Protein AF-A0A818DJB9-F1 (afdb_monomer)

pLDDT: mean 88.16, std 6.26, range [61.78, 96.62]

Solvent-accessible surface area (backbone atoms only — not comparable to full-atom values): 5670 Å² total; per-residue (Å²): 107,67,68,35,37,73,70,70,42,86,44,72,64,60,53,52,51,49,52,52,53,50,51,47,68,66,59,73,52,96,78,64,52,72,67,59,46,52,54,44,49,54,54,48,52,54,51,51,51,56,51,50,53,41,45,75,73,65,54,79,85,79,77,59,63,73,60,52,56,48,47,51,37,57,28,48,47,68,77,55,66,57,96,41,72,68,56,38,50,48,34,63,74,70,68,89

Structure (mmCIF, N/CA/C/O backbone):
data_AF-A0A818DJB9-F1
#
_entry.id   AF-A0A818DJB9-F1
#
loop_
_atom_site.group_PDB
_atom_site.id
_atom_site.type_symbol
_atom_site.label_atom_id
_atom_site.label_alt_id
_atom_site.label_comp_id
_atom_site.label_asym_id
_atom_site.label_entity_id
_atom_site.label_seq_id
_atom_site.pdbx_PDB_ins_code
_atom_site.Cartn_x
_atom_site.Cartn_y
_atom_site.Cartn_z
_atom_site.occupancy
_atom_site.B_iso_or_equiv
_atom_site.auth_seq_id
_atom_site.auth_comp_id
_atom_site.auth_asym_id
_atom_site.auth_atom_id
_atom_site.pdbx_PDB_model_num
ATOM 1 N N . MET A 1 1 ? 11.721 -6.469 -5.475 1.00 72.69 1 MET A N 1
ATOM 2 C CA . MET A 1 1 ? 11.501 -5.102 -6.015 1.00 72.69 1 MET A CA 1
ATOM 3 C C . MET A 1 1 ? 11.547 -5.072 -7.541 1.00 72.69 1 MET A C 1
ATOM 5 O O . MET A 1 1 ? 10.573 -4.628 -8.137 1.00 72.69 1 MET A O 1
ATO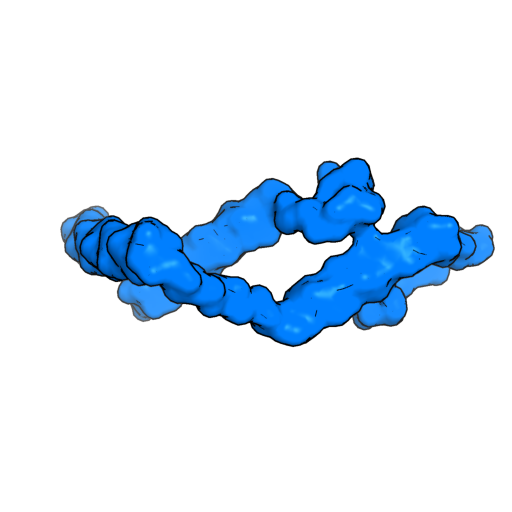M 9 N N . HIS A 1 2 ? 12.627 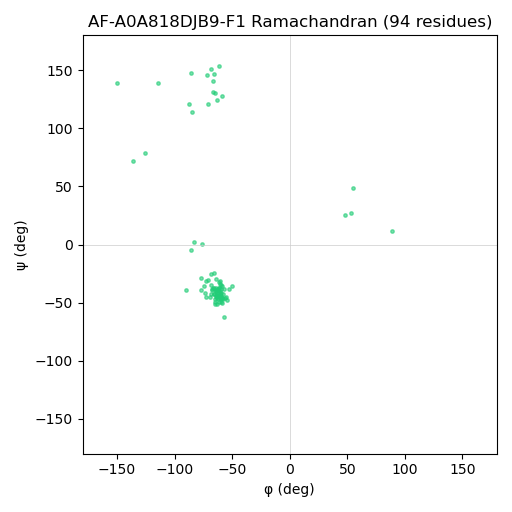-5.571 -8.157 1.00 82.00 2 HIS A N 1
ATOM 10 C CA . HIS A 1 2 ? 12.808 -5.601 -9.615 1.00 82.00 2 HIS A CA 1
ATOM 11 C C . HIS A 1 2 ? 11.683 -6.354 -10.350 1.00 82.00 2 HIS A C 1
ATOM 13 O O . HIS A 1 2 ? 10.904 -5.721 -11.050 1.00 82.00 2 HIS A O 1
ATOM 19 N N . GLN A 1 3 ? 11.510 -7.656 -10.085 1.00 84.81 3 GLN A N 1
ATOM 20 C CA . GLN A 1 3 ? 10.457 -8.486 -10.708 1.00 84.81 3 GLN A CA 1
ATOM 21 C C . GLN A 1 3 ? 9.045 -7.909 -10.517 1.00 84.81 3 GLN A C 1
ATOM 23 O O . GLN A 1 3 ? 8.287 -7.731 -11.457 1.00 84.81 3 GLN A O 1
ATOM 28 N N . ARG A 1 4 ? 8.705 -7.462 -9.303 1.00 84.69 4 ARG A N 1
ATOM 29 C CA . ARG A 1 4 ? 7.395 -6.827 -9.073 1.00 84.69 4 ARG A CA 1
ATOM 30 C C . ARG A 1 4 ? 7.189 -5.564 -9.915 1.00 84.69 4 ARG A C 1
ATOM 32 O O . ARG A 1 4 ? 6.066 -5.270 -10.289 1.00 84.69 4 ARG A O 1
ATOM 39 N N . THR A 1 5 ? 8.256 -4.827 -10.222 1.00 84.81 5 THR A N 1
ATOM 40 C CA . THR A 1 5 ? 8.172 -3.655 -11.102 1.00 84.81 5 THR A CA 1
ATOM 41 C C . THR A 1 5 ? 7.990 -4.051 -12.563 1.00 84.81 5 THR A C 1
ATOM 43 O O . THR A 1 5 ? 7.181 -3.428 -13.247 1.00 84.81 5 THR A O 1
ATOM 46 N N . THR A 1 6 ? 8.696 -5.083 -13.035 1.00 87.06 6 THR A N 1
ATOM 47 C CA . THR A 1 6 ? 8.517 -5.597 -14.403 1.00 87.06 6 THR A CA 1
ATOM 48 C C . THR A 1 6 ? 7.096 -6.112 -14.615 1.00 87.06 6 THR A C 1
ATOM 50 O O . THR A 1 6 ? 6.494 -5.840 -15.652 1.00 87.06 6 THR A O 1
ATOM 53 N N . ASP A 1 7 ? 6.525 -6.733 -13.585 1.00 87.00 7 ASP A N 1
ATOM 54 C CA . ASP A 1 7 ? 5.181 -7.315 -13.607 1.00 87.00 7 ASP A CA 1
ATOM 55 C C . ASP A 1 7 ? 4.069 -6.282 -13.331 1.00 87.00 7 ASP A C 1
ATOM 57 O O . ASP A 1 7 ? 2.897 -6.641 -13.250 1.00 87.00 7 ASP A O 1
ATOM 61 N N . LEU A 1 8 ? 4.412 -4.994 -13.157 1.00 82.00 8 LEU A N 1
ATOM 62 C CA . LEU A 1 8 ? 3.493 -3.920 -12.733 1.00 82.00 8 LEU A CA 1
ATOM 63 C C . LEU A 1 8 ? 2.715 -4.237 -11.441 1.00 82.00 8 LEU A C 1
ATOM 65 O O . LEU A 1 8 ? 1.637 -3.697 -11.186 1.00 82.00 8 LEU A O 1
ATOM 69 N N . LEU A 1 9 ? 3.289 -5.077 -10.585 1.00 84.19 9 LEU A N 1
ATOM 70 C CA . LEU A 1 9 ? 2.743 -5.423 -9.286 1.00 84.19 9 LEU A CA 1
ATOM 71 C C . LEU A 1 9 ? 3.167 -4.404 -8.227 1.00 84.19 9 LEU A C 1
ATOM 73 O O . LEU A 1 9 ? 4.279 -3.869 -8.209 1.00 84.19 9 LEU A O 1
ATOM 77 N N . MET A 1 10 ? 2.280 -4.185 -7.260 1.00 77.56 10 MET A N 1
ATOM 78 C CA . MET A 1 10 ? 2.557 -3.322 -6.119 1.00 77.56 10 MET A CA 1
ATOM 79 C C . MET A 1 10 ? 3.772 -3.829 -5.333 1.00 77.56 10 MET A C 1
ATOM 81 O O . MET A 1 10 ? 3.833 -5.000 -4.956 1.00 77.56 10 MET A O 1
ATOM 85 N N . ARG A 1 11 ? 4.748 -2.956 -5.076 1.00 83.69 11 ARG A N 1
ATOM 86 C CA . ARG A 1 11 ? 5.953 -3.278 -4.295 1.00 83.69 11 ARG A CA 1
ATOM 87 C C . ARG A 1 11 ? 5.598 -3.425 -2.815 1.00 83.69 11 ARG A C 1
ATOM 89 O O . ARG A 1 11 ? 4.757 -2.687 -2.315 1.00 83.69 11 ARG A O 1
ATOM 96 N N . THR A 1 12 ? 6.272 -4.325 -2.104 1.00 73.25 12 THR A N 1
ATOM 97 C CA . THR A 1 12 ? 6.040 -4.568 -0.666 1.00 73.25 12 THR A CA 1
ATOM 98 C C . THR A 1 12 ? 6.250 -3.316 0.190 1.00 73.25 12 THR A C 1
ATOM 100 O O . THR A 1 12 ? 5.486 -3.072 1.122 1.00 73.25 12 THR A O 1
ATOM 103 N N . ASN A 1 13 ? 7.219 -2.469 -0.171 1.00 80.38 13 ASN A N 1
ATOM 104 C CA . ASN A 1 13 ? 7.410 -1.185 0.501 1.00 80.38 13 ASN A CA 1
ATOM 105 C C . ASN A 1 13 ? 6.202 -0.249 0.310 1.00 80.38 13 ASN A C 1
ATOM 107 O O . ASN A 1 13 ? 5.738 0.364 1.263 1.00 80.38 13 ASN A O 1
ATOM 111 N N . ASN A 1 14 ? 5.601 -0.225 -0.886 1.00 81.44 14 ASN A N 1
ATOM 112 C CA . ASN A 1 14 ? 4.425 0.611 -1.138 1.00 81.44 14 ASN A CA 1
ATOM 113 C C . ASN A 1 14 ? 3.263 0.244 -0.204 1.00 81.44 14 ASN A C 1
ATOM 115 O 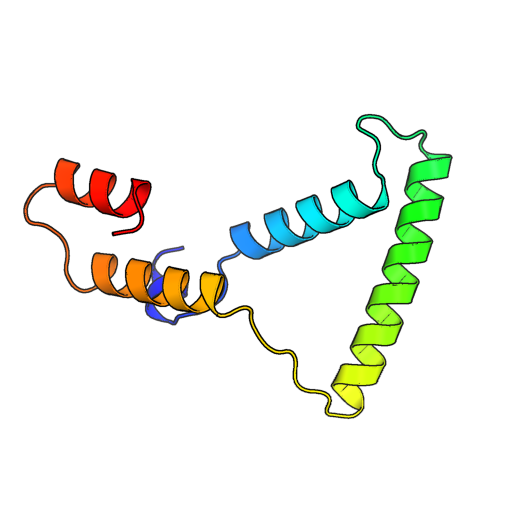O . ASN A 1 14 ? 2.512 1.130 0.186 1.00 81.44 14 ASN A O 1
ATOM 119 N N . SER A 1 15 ? 3.096 -1.039 0.146 1.00 82.62 15 SER A N 1
ATOM 120 C CA . SER A 1 15 ? 2.037 -1.474 1.073 1.00 82.62 15 SER A CA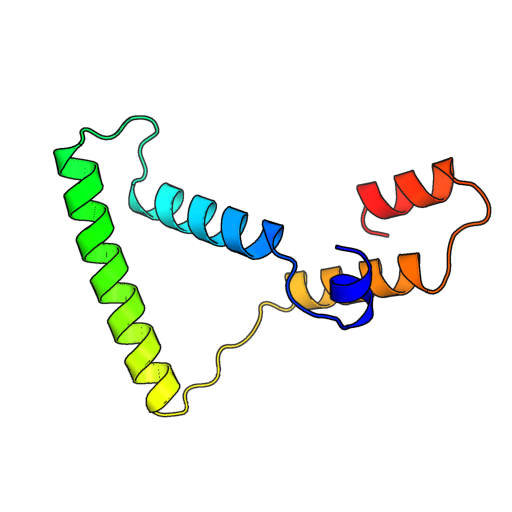 1
ATOM 121 C C . SER A 1 15 ? 2.335 -1.068 2.503 1.00 82.62 15 SER A C 1
ATOM 123 O O . SER A 1 15 ? 1.447 -0.543 3.168 1.00 82.62 15 SER A O 1
ATOM 125 N N . ALA A 1 16 ? 3.571 -1.266 2.960 1.00 87.12 16 ALA A N 1
ATOM 126 C CA . ALA A 1 16 ? 3.977 -0.872 4.303 1.00 87.12 16 ALA A CA 1
ATOM 127 C C . ALA A 1 16 ? 3.869 0.649 4.487 1.00 87.12 16 ALA A C 1
ATOM 129 O O . ALA A 1 16 ? 3.245 1.114 5.436 1.00 87.12 16 ALA A O 1
ATOM 130 N N . GLU A 1 17 ? 4.379 1.432 3.534 1.00 88.00 17 GLU A N 1
ATOM 131 C CA . GLU A 1 17 ? 4.259 2.890 3.544 1.00 88.00 17 GLU A CA 1
ATOM 132 C C . GLU A 1 17 ? 2.814 3.369 3.437 1.00 88.00 17 GLU A C 1
ATOM 134 O O . GLU A 1 17 ? 2.465 4.378 4.046 1.00 88.00 17 GLU A O 1
ATOM 139 N N . ALA A 1 18 ? 1.975 2.698 2.642 1.00 88.19 18 ALA A N 1
ATOM 140 C CA . ALA A 1 18 ? 0.563 3.047 2.534 1.00 88.19 18 ALA A CA 1
ATOM 141 C C . ALA A 1 18 ? -0.151 2.841 3.874 1.00 88.19 18 ALA A C 1
ATOM 143 O O . ALA A 1 18 ? -0.867 3.738 4.315 1.00 88.19 18 ALA A O 1
ATOM 144 N N . TRP A 1 19 ? 0.097 1.711 4.545 1.00 90.06 19 TRP A N 1
ATOM 145 C CA . TRP A 1 19 ? -0.424 1.448 5.886 1.00 90.06 19 TRP A CA 1
ATOM 146 C C . TRP A 1 19 ? 0.109 2.434 6.914 1.00 90.06 19 TRP A C 1
ATOM 148 O O . TRP A 1 19 ? -0.672 2.979 7.686 1.00 90.06 19 TRP A O 1
ATOM 158 N N . HIS A 1 20 ? 1.407 2.730 6.882 1.00 91.12 20 HIS A N 1
ATOM 159 C CA . HIS A 1 20 ? 2.004 3.727 7.761 1.00 91.12 20 HIS A CA 1
ATOM 160 C C . HIS A 1 20 ? 1.352 5.101 7.557 1.00 91.12 20 HIS A C 1
ATOM 162 O O . HIS A 1 20 ? 0.851 5.688 8.508 1.00 91.12 20 HIS A O 1
ATOM 168 N N . ARG A 1 21 ? 1.249 5.578 6.306 1.00 91.06 21 ARG A N 1
ATOM 169 C CA . ARG A 1 21 ? 0.576 6.842 5.965 1.00 91.06 21 ARG A CA 1
ATOM 170 C C . ARG A 1 21 ? -0.882 6.859 6.418 1.00 91.06 21 ARG A C 1
ATOM 172 O O . ARG A 1 21 ? -1.333 7.871 6.948 1.00 91.06 21 ARG A O 1
ATOM 179 N N . ARG A 1 22 ? -1.612 5.756 6.229 1.00 91.69 22 ARG A N 1
ATOM 180 C CA . ARG A 1 22 ? -3.003 5.634 6.672 1.00 91.69 22 ARG A CA 1
ATOM 181 C C . ARG A 1 22 ? -3.104 5.727 8.191 1.00 91.69 22 ARG A C 1
ATOM 183 O O . ARG A 1 22 ? -3.849 6.571 8.679 1.00 91.69 22 ARG A O 1
ATOM 190 N N . LEU A 1 23 ? -2.315 4.948 8.926 1.00 90.88 23 LEU A N 1
ATOM 191 C CA . LEU A 1 23 ? -2.306 4.974 10.388 1.00 90.88 23 LEU A CA 1
ATOM 192 C C . LEU A 1 23 ? -1.922 6.356 10.921 1.00 90.88 23 LEU A C 1
ATOM 194 O O . LEU A 1 23 ? -2.650 6.891 11.748 1.00 90.88 23 LEU A O 1
ATOM 198 N N . SER A 1 24 ? -0.872 6.986 10.386 1.00 92.00 24 SER A N 1
ATOM 199 C CA . SER A 1 24 ? -0.497 8.357 10.756 1.00 92.00 24 SER A CA 1
ATOM 200 C C . SER A 1 24 ? -1.616 9.366 10.476 1.00 92.00 24 SER A C 1
ATOM 202 O O . SER A 1 24 ? -1.846 10.272 11.274 1.00 92.00 24 SER A O 1
ATOM 204 N N . SER A 1 25 ? -2.342 9.211 9.361 1.00 92.19 25 SER A N 1
ATOM 205 C CA . SER A 1 25 ? -3.455 10.107 9.010 1.00 92.19 25 SER A CA 1
ATOM 206 C C . SER A 1 25 ? -4.657 9.979 9.945 1.00 92.19 25 SER A C 1
ATOM 208 O O . SER A 1 25 ? -5.419 10.932 10.088 1.00 92.19 25 SER A O 1
ATOM 210 N N . VAL A 1 26 ? -4.820 8.815 10.575 1.00 91.81 26 VAL A N 1
ATOM 211 C CA . VAL A 1 26 ? -5.928 8.531 11.492 1.00 91.81 26 VAL A CA 1
ATOM 212 C C . VAL A 1 26 ? -5.551 8.899 12.916 1.00 91.81 26 VAL A C 1
ATOM 214 O O . VAL A 1 26 ? -6.371 9.447 13.645 1.00 91.81 26 VAL A O 1
ATOM 217 N N . THR A 1 27 ? -4.307 8.637 13.319 1.00 89.94 27 THR A N 1
ATOM 218 C CA . THR A 1 27 ? -3.838 9.016 14.651 1.00 89.94 27 THR A CA 1
ATOM 219 C C . THR A 1 27 ? -3.664 10.519 14.802 1.00 89.94 27 THR A C 1
ATOM 221 O O . THR A 1 27 ? -3.833 11.009 15.916 1.00 89.94 27 THR A O 1
ATOM 224 N N .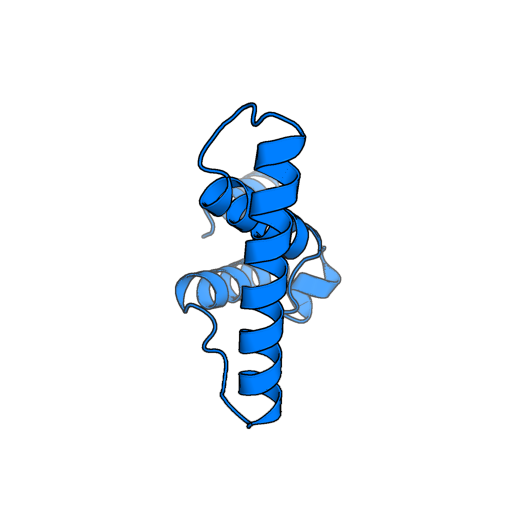 GLN A 1 28 ? -3.321 11.233 13.718 1.00 88.56 28 GLN A N 1
ATOM 225 C CA . GLN A 1 28 ? -3.104 12.691 13.674 1.00 88.56 28 GLN A CA 1
ATOM 226 C C . GLN A 1 28 ? -2.200 13.218 14.803 1.00 88.56 28 GLN A C 1
ATOM 228 O O . GLN A 1 28 ? -2.283 14.371 15.215 1.00 88.56 28 GLN A O 1
ATOM 233 N N . CYS A 1 29 ? -1.332 12.354 15.326 1.00 87.50 29 CYS A N 1
ATOM 234 C CA . CYS A 1 29 ? -0.498 12.604 16.487 1.00 87.50 29 CYS A CA 1
ATOM 235 C C . CYS A 1 29 ? 0.799 11.810 16.340 1.00 87.50 29 CYS A C 1
ATOM 237 O O . CYS A 1 29 ? 0.779 10.650 15.922 1.00 87.50 29 CYS A O 1
ATOM 239 N N . GLN A 1 30 ? 1.918 12.436 16.704 1.00 86.44 30 GLN A N 1
ATOM 240 C CA . GLN A 1 30 ? 3.244 11.826 16.633 1.00 86.44 30 GLN A CA 1
ATOM 241 C C . GLN A 1 30 ? 3.471 10.788 17.744 1.00 86.44 30 GLN A C 1
ATOM 243 O O . GLN A 1 30 ? 4.103 9.761 17.507 1.00 86.44 30 GLN A O 1
ATOM 248 N N . HIS A 1 31 ? 2.922 11.031 18.938 1.00 89.88 31 HIS A N 1
ATOM 249 C CA . HIS A 1 31 ? 3.094 10.178 20.117 1.00 89.88 31 HIS A CA 1
ATOM 250 C C . HIS A 1 31 ? 1.753 9.971 20.843 1.00 89.88 31 HIS A C 1
ATOM 252 O O . HIS A 1 31 ? 1.530 10.542 21.912 1.00 89.88 31 HIS A O 1
ATOM 258 N N . PRO A 1 32 ? 0.821 9.190 20.263 1.00 90.56 32 PRO A N 1
ATOM 259 C CA . PRO A 1 32 ? -0.444 8.893 20.918 1.00 90.56 32 PRO A CA 1
ATOM 260 C C . PRO A 1 32 ? -0.211 8.051 22.175 1.00 90.56 32 PRO A C 1
ATOM 262 O O . PRO A 1 32 ? 0.658 7.179 22.211 1.00 90.56 32 PRO A O 1
ATOM 265 N N . THR A 1 33 ? -1.038 8.258 23.200 1.00 95.44 33 THR A N 1
ATOM 266 C CA . THR A 1 33 ? -1.105 7.308 24.316 1.00 95.44 33 THR A CA 1
ATOM 267 C C . THR A 1 33 ? -1.552 5.941 23.797 1.00 95.44 33 THR A C 1
ATOM 269 O O . THR A 1 33 ? -2.281 5.853 22.805 1.00 95.44 33 THR A O 1
ATOM 272 N N . LEU A 1 34 ? -1.171 4.862 24.489 1.00 94.00 34 LEU A N 1
ATOM 273 C CA . LEU A 1 34 ? -1.573 3.503 24.104 1.00 94.00 34 LEU A CA 1
ATOM 274 C C . LEU A 1 34 ? -3.098 3.382 23.944 1.00 94.00 34 LEU A C 1
ATOM 276 O O . LEU A 1 34 ? -3.583 2.751 23.010 1.00 94.00 34 LEU A O 1
ATOM 280 N N . TRP A 1 35 ? -3.859 4.043 24.817 1.00 95.69 35 TRP A N 1
ATOM 281 C CA . TRP A 1 35 ? -5.318 4.038 24.755 1.00 95.69 35 TRP A CA 1
ATOM 282 C C . TRP A 1 35 ? -5.861 4.724 23.495 1.00 95.69 35 TRP A C 1
ATOM 284 O O . TRP A 1 35 ? -6.714 4.160 22.807 1.00 95.69 35 TRP A O 1
ATOM 294 N N . LEU A 1 36 ? -5.349 5.914 23.156 1.00 93.06 36 LEU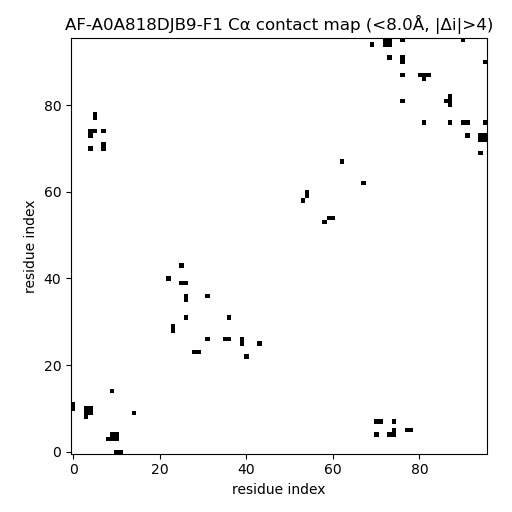 A N 1
ATOM 295 C CA . LEU A 1 36 ? -5.758 6.630 21.945 1.00 93.06 36 LEU A CA 1
ATOM 296 C C . LEU A 1 36 ? -5.378 5.834 20.693 1.00 93.06 36 LEU A C 1
ATOM 298 O O . LEU A 1 36 ? -6.169 5.732 19.757 1.00 93.06 36 LEU A O 1
ATOM 302 N N . PHE A 1 37 ? -4.198 5.215 20.706 1.00 93.44 37 PHE A N 1
ATOM 303 C CA . PHE A 1 37 ? -3.742 4.346 19.631 1.00 93.44 37 PHE A CA 1
ATOM 304 C C . PHE A 1 37 ? -4.689 3.157 19.413 1.00 93.44 37 PHE A C 1
ATOM 306 O O . PHE A 1 37 ? -5.149 2.945 18.294 1.00 93.44 37 PHE A O 1
ATOM 313 N N . ILE A 1 38 ? -5.067 2.437 20.477 1.00 95.12 38 ILE A N 1
ATOM 314 C CA . ILE A 1 38 ? -6.025 1.321 20.396 1.00 95.12 38 ILE A CA 1
ATOM 315 C C . ILE A 1 38 ? -7.390 1.797 19.882 1.00 95.12 38 ILE A C 1
ATOM 317 O O . ILE A 1 38 ? -8.006 1.123 19.056 1.00 95.12 38 ILE A O 1
ATOM 321 N N . LYS A 1 39 ? -7.873 2.957 20.342 1.00 95.19 39 LYS A N 1
ATOM 322 C CA . LYS A 1 39 ? -9.141 3.527 19.865 1.00 95.19 39 LYS A CA 1
ATOM 323 C C . LYS A 1 39 ? -9.104 3.784 18.355 1.00 95.19 39 LYS A C 1
ATOM 325 O O . LYS A 1 39 ? -10.041 3.402 17.658 1.00 95.19 39 LYS A O 1
ATOM 330 N N . ASN A 1 40 ? -8.012 4.357 17.858 1.00 94.44 40 ASN A N 1
ATOM 331 C CA . ASN A 1 40 ? -7.818 4.640 16.437 1.00 94.44 40 ASN A CA 1
ATOM 332 C C . ASN A 1 40 ? -7.668 3.359 15.595 1.00 94.44 40 ASN A C 1
ATOM 334 O O . ASN A 1 40 ? -8.167 3.291 14.472 1.00 94.44 40 ASN A O 1
ATOM 338 N N . LEU A 1 41 ? -7.044 2.310 16.143 1.00 94.19 41 LEU A N 1
ATOM 339 C CA . LEU A 1 41 ? -6.991 1.001 15.483 1.00 94.19 41 LEU A CA 1
ATOM 340 C C . LEU A 1 41 ? -8.386 0.393 15.294 1.0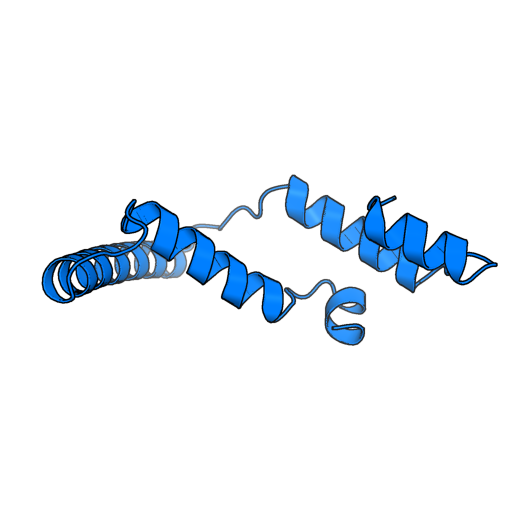0 94.19 41 LEU A C 1
ATOM 342 O O . LEU A 1 41 ? -8.690 -0.083 14.206 1.00 94.19 41 LEU A O 1
ATOM 346 N N . LYS A 1 42 ? -9.259 0.467 16.307 1.00 95.56 42 LYS A N 1
ATOM 347 C CA . LYS A 1 42 ? -10.644 -0.028 16.197 1.00 95.56 42 LYS A CA 1
ATOM 348 C C . LYS A 1 42 ? -11.450 0.722 15.136 1.00 95.56 42 LYS A C 1
ATOM 350 O O . LYS A 1 42 ? -12.235 0.118 14.410 1.00 95.56 42 LYS A O 1
ATOM 355 N N . THR A 1 43 ? -11.262 2.038 15.026 1.00 94.25 43 THR A N 1
ATOM 356 C CA . THR A 1 43 ? -11.927 2.819 13.972 1.00 94.25 43 THR A CA 1
ATOM 357 C C . THR A 1 43 ? -11.425 2.444 12.580 1.00 94.25 43 THR A C 1
ATOM 359 O O . THR A 1 43 ? -12.228 2.355 11.653 1.00 94.25 43 THR A O 1
ATOM 362 N N . GLU A 1 44 ? -10.126 2.168 12.433 1.00 94.94 44 GLU A N 1
ATOM 363 C CA . GLU A 1 44 ? -9.568 1.707 11.159 1.00 94.94 44 GLU A CA 1
ATOM 364 C C . GLU A 1 44 ? -10.040 0.313 10.778 1.00 94.94 44 GLU A C 1
ATOM 366 O O . GLU A 1 44 ? -10.414 0.097 9.629 1.00 94.94 44 GLU A O 1
ATOM 371 N N . GLU A 1 45 ? -10.084 -0.616 11.730 1.00 95.75 45 GLU A N 1
ATOM 372 C CA . GLU A 1 45 ? -10.635 -1.954 11.519 1.00 95.75 45 GLU A CA 1
ATOM 373 C C . GLU A 1 45 ? -12.067 -1.882 10.974 1.00 95.75 45 GLU A C 1
ATOM 375 O O . GLU A 1 45 ? -12.379 -2.499 9.953 1.00 95.75 45 GLU A O 1
ATOM 380 N N . HIS A 1 46 ? -12.919 -1.061 11.594 1.00 95.94 46 HIS A N 1
ATOM 381 C CA . HIS A 1 46 ? -14.287 -0.856 11.128 1.00 95.94 46 HIS A CA 1
ATOM 382 C C . HIS A 1 46 ? -14.339 -0.276 9.705 1.00 95.94 46 HIS A C 1
ATOM 384 O O . HIS A 1 46 ? -15.112 -0.745 8.867 1.00 95.94 46 HIS A O 1
ATOM 390 N N . TYR A 1 47 ? -13.491 0.710 9.398 1.00 94.75 47 TYR A N 1
ATOM 391 C CA . TYR A 1 47 ? -13.391 1.272 8.051 1.00 94.75 47 TYR A CA 1
ATOM 392 C C . TYR A 1 47 ? -12.988 0.208 7.017 1.00 94.75 47 TYR A C 1
ATOM 394 O O . TYR A 1 47 ? -13.630 0.091 5.972 1.00 94.75 47 TYR A O 1
ATOM 402 N N . ILE A 1 48 ? -11.966 -0.599 7.313 1.00 93.81 48 ILE A N 1
ATOM 403 C CA . ILE A 1 48 ? -11.489 -1.677 6.436 1.00 93.81 48 ILE A CA 1
ATOM 404 C C . ILE A 1 48 ? -12.597 -2.701 6.194 1.00 93.81 48 ILE A C 1
ATOM 406 O O . ILE A 1 48 ? -12.816 -3.103 5.053 1.00 93.81 48 ILE A O 1
ATOM 410 N N . TYR A 1 49 ? -13.324 -3.085 7.242 1.00 96.62 49 TYR A N 1
ATOM 411 C CA . TYR A 1 49 ? -14.445 -4.013 7.139 1.00 96.62 49 TYR A CA 1
ATOM 412 C C . TYR A 1 49 ? -15.535 -3.497 6.187 1.00 96.62 49 TYR A C 1
ATOM 414 O O . TYR A 1 49 ? -15.964 -4.211 5.279 1.00 96.62 49 TYR A O 1
ATOM 422 N N . CYS A 1 50 ? -15.920 -2.225 6.312 1.00 95.06 50 CYS A N 1
ATOM 423 C CA . CYS A 1 50 ? -16.861 -1.585 5.391 1.00 95.06 50 CYS A CA 1
ATOM 424 C C . CYS A 1 50 ? -16.347 -1.577 3.941 1.00 95.06 50 CYS A C 1
ATOM 426 O O . CYS A 1 50 ? -17.115 -1.821 3.009 1.00 95.06 50 CYS A O 1
ATOM 428 N N . GLN A 1 51 ? -15.051 -1.333 3.733 1.00 93.38 51 GLN A N 1
ATOM 429 C CA . GLN A 1 51 ? -14.447 -1.389 2.401 1.00 93.38 51 GLN A CA 1
ATOM 430 C C . GLN A 1 51 ? -14.433 -2.819 1.839 1.00 93.38 51 GLN A C 1
ATOM 432 O O . GLN A 1 51 ? -14.718 -2.998 0.661 1.00 93.38 51 GLN A O 1
ATOM 437 N N . LEU A 1 52 ? -14.182 -3.843 2.659 1.00 94.00 52 LEU A N 1
ATOM 438 C CA . LEU A 1 52 ? -14.263 -5.247 2.240 1.00 94.00 52 LEU A CA 1
ATOM 439 C C . LEU A 1 52 ? -15.676 -5.637 1.795 1.00 94.00 52 LEU A C 1
ATOM 441 O O . LEU A 1 52 ? -15.826 -6.280 0.759 1.00 94.00 52 LEU A O 1
ATOM 445 N N . ILE A 1 53 ? -16.711 -5.206 2.523 1.00 96.50 53 ILE A N 1
ATOM 446 C CA . ILE A 1 53 ? -18.109 -5.442 2.126 1.00 96.50 53 ILE A CA 1
ATOM 447 C C . ILE A 1 53 ? -18.390 -4.843 0.746 1.00 96.50 53 ILE A C 1
ATOM 449 O O . ILE A 1 53 ? -18.957 -5.517 -0.111 1.00 96.50 53 ILE A O 1
ATOM 453 N N . LYS A 1 54 ? -17.958 -3.602 0.507 1.00 94.06 54 LYS A N 1
ATOM 454 C CA . LYS A 1 54 ? -18.108 -2.935 -0.794 1.00 94.06 54 LYS A CA 1
ATOM 455 C C . LYS A 1 54 ? -17.417 -3.691 -1.927 1.00 94.06 54 LYS A C 1
ATOM 457 O O . LYS A 1 54 ? -17.992 -3.852 -3.001 1.00 94.06 54 LYS A O 1
ATOM 462 N N . LEU A 1 55 ? -16.210 -4.202 -1.680 1.00 93.50 55 LEU A N 1
ATOM 463 C CA . LEU A 1 55 ? -15.489 -5.020 -2.659 1.00 93.50 55 LEU A CA 1
ATOM 464 C C . LEU A 1 55 ? -16.223 -6.318 -2.967 1.00 93.50 55 LEU A C 1
ATOM 466 O O . LEU A 1 55 ? -16.361 -6.676 -4.134 1.00 93.50 55 LEU A O 1
ATOM 470 N N . ASN A 1 56 ? -16.739 -6.987 -1.936 1.00 94.00 56 ASN A N 1
ATOM 471 C CA . ASN A 1 56 ? -17.536 -8.201 -2.096 1.00 94.00 56 ASN A CA 1
ATOM 472 C C . ASN A 1 56 ? -18.850 -7.931 -2.844 1.00 94.00 56 ASN A C 1
ATOM 474 O O . ASN A 1 56 ? -19.329 -8.799 -3.567 1.00 94.00 56 ASN A O 1
ATOM 478 N N . ALA A 1 57 ? -19.401 -6.720 -2.728 1.00 95.94 57 ALA A N 1
ATOM 479 C CA . ALA A 1 57 ? -20.544 -6.258 -3.512 1.00 95.94 57 ALA A CA 1
ATOM 480 C C . ALA A 1 57 ? -20.190 -5.880 -4.970 1.00 95.94 57 ALA A C 1
ATOM 482 O O . ALA A 1 57 ? -21.071 -5.483 -5.730 1.00 95.94 57 ALA A O 1
ATOM 483 N N . GLY A 1 58 ? -18.923 -6.009 -5.382 1.00 93.44 58 GLY A N 1
ATOM 484 C CA . GLY A 1 58 ? -18.467 -5.759 -6.751 1.00 93.44 58 GLY A CA 1
ATOM 485 C C . GLY A 1 58 ? -18.044 -4.316 -7.038 1.00 93.44 58 GLY A C 1
ATOM 486 O O . GLY A 1 58 ? -17.831 -3.963 -8.202 1.00 93.44 58 GLY A O 1
ATOM 487 N N . GLU A 1 59 ? -17.898 -3.470 -6.013 1.00 92.94 59 GLU A N 1
ATOM 488 C CA . GLU A 1 59 ? -17.397 -2.109 -6.197 1.00 92.94 59 GLU A CA 1
ATOM 489 C C . GLU A 1 59 ? -15.937 -2.132 -6.682 1.00 92.94 59 GLU A C 1
ATOM 491 O O . GLU A 1 59 ? -15.072 -2.812 -6.126 1.00 92.94 59 G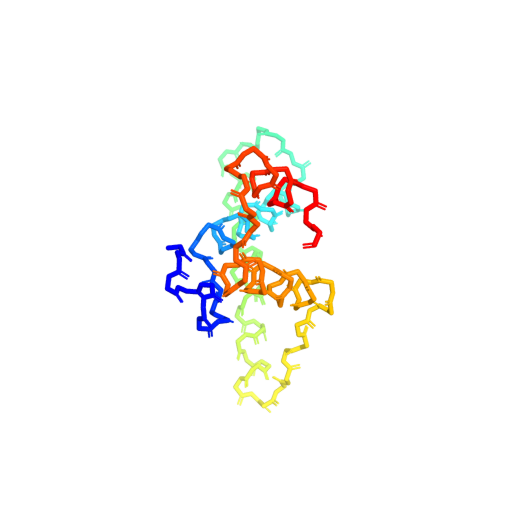LU A O 1
ATOM 496 N N . LYS A 1 60 ? -15.639 -1.380 -7.747 1.00 85.31 60 LYS A N 1
ATOM 497 C CA . LYS A 1 60 ? -14.290 -1.322 -8.324 1.00 85.31 60 LYS A CA 1
ATOM 498 C C . LYS A 1 60 ? -13.464 -0.242 -7.633 1.00 85.31 60 LYS A C 1
ATOM 500 O O . LYS A 1 60 ? -13.784 0.942 -7.730 1.00 85.31 60 LYS A O 1
ATOM 505 N N . ILE A 1 61 ? -12.340 -0.627 -7.029 1.00 80.12 61 ILE A N 1
ATOM 506 C CA . ILE A 1 61 ? -11.345 0.340 -6.545 1.00 80.12 61 ILE A CA 1
ATOM 507 C C . ILE A 1 61 ? -10.656 0.968 -7.749 1.00 80.12 61 ILE A C 1
ATOM 509 O O . ILE A 1 61 ? -10.012 0.285 -8.546 1.00 80.12 61 ILE A O 1
ATOM 513 N N . GLN A 1 62 ? -10.747 2.289 -7.855 1.00 76.19 62 GLN A N 1
ATOM 514 C CA . GLN A 1 62 ? -9.972 3.033 -8.834 1.00 76.19 62 GLN A CA 1
ATOM 515 C C . GLN A 1 62 ? -8.588 3.340 -8.264 1.00 76.19 62 GLN A C 1
ATOM 517 O O . GLN A 1 62 ? -8.437 4.106 -7.311 1.00 76.19 62 GLN A O 1
ATOM 522 N N . SER A 1 63 ? -7.558 2.756 -8.870 1.00 73.75 63 SER A N 1
ATOM 523 C CA . SER A 1 63 ? -6.173 3.124 -8.583 1.00 73.75 63 SER A CA 1
ATOM 524 C C . SER A 1 63 ? -5.910 4.554 -9.048 1.00 73.75 63 SER A C 1
ATOM 526 O O . SER A 1 63 ? -6.218 4.925 -10.182 1.00 73.75 63 SER A O 1
ATOM 528 N N . ASN A 1 64 ? -5.307 5.371 -8.184 1.00 82.62 64 ASN A N 1
ATOM 529 C CA . ASN A 1 64 ? -4.997 6.754 -8.527 1.00 82.62 64 ASN A CA 1
ATOM 530 C C . ASN A 1 64 ? -3.991 6.802 -9.695 1.00 82.62 64 ASN A C 1
ATOM 532 O O . ASN A 1 64 ? -2.889 6.246 -9.618 1.00 82.62 64 ASN A O 1
ATOM 536 N N . LYS A 1 65 ? -4.386 7.505 -10.767 1.00 85.94 65 LYS A N 1
ATOM 537 C CA . LYS A 1 65 ? -3.646 7.636 -12.034 1.00 85.94 65 LYS A CA 1
ATOM 538 C C . LYS A 1 65 ? -2.185 8.041 -11.828 1.00 85.94 65 LYS A C 1
ATOM 540 O O . LYS A 1 65 ? -1.313 7.537 -12.528 1.00 85.94 65 LYS A O 1
ATOM 545 N N . LYS A 1 66 ? -1.894 8.881 -10.825 1.00 86.31 66 LYS A N 1
ATOM 546 C CA . LYS A 1 66 ? -0.524 9.299 -10.484 1.00 86.31 66 LYS A CA 1
ATOM 547 C C . LYS A 1 66 ? 0.387 8.103 -10.190 1.00 86.31 66 LYS A C 1
ATOM 549 O O . LYS A 1 66 ? 1.505 8.048 -10.699 1.00 86.31 66 LYS A O 1
ATOM 554 N N . TYR A 1 67 ? -0.081 7.146 -9.387 1.00 82.31 67 TYR A N 1
ATOM 555 C CA . TYR A 1 67 ? 0.715 5.976 -8.999 1.00 82.31 67 TYR A CA 1
ATOM 556 C C . TYR A 1 67 ? 0.790 4.925 -10.109 1.00 82.31 67 TYR A C 1
ATOM 558 O O . TYR A 1 67 ? 1.797 4.228 -10.215 1.00 82.31 67 TYR A O 1
ATOM 566 N N . LEU A 1 68 ? -0.229 4.838 -10.969 1.00 84.81 68 LEU A N 1
ATOM 567 C CA . LEU A 1 68 ? -0.171 4.006 -12.173 1.00 84.81 68 LEU A CA 1
ATOM 568 C C . LEU A 1 68 ? 0.900 4.523 -13.138 1.00 84.81 68 LEU A C 1
ATOM 570 O O . LEU A 1 68 ? 1.808 3.779 -13.502 1.00 84.81 68 LEU A O 1
ATOM 574 N N . ASN A 1 69 ? 0.862 5.818 -13.459 1.00 88.62 69 ASN A N 1
ATOM 575 C CA . ASN A 1 69 ? 1.847 6.457 -14.334 1.00 88.62 69 ASN A CA 1
ATOM 576 C C . ASN A 1 69 ? 3.268 6.362 -13.759 1.00 88.62 69 ASN A C 1
ATOM 578 O O . ASN A 1 69 ? 4.235 6.220 -14.502 1.00 88.62 69 ASN A O 1
ATOM 582 N N . TYR A 1 70 ? 3.407 6.416 -12.432 1.00 87.00 70 TYR A N 1
ATOM 583 C CA . TYR A 1 70 ? 4.684 6.170 -11.765 1.00 87.00 70 TYR A CA 1
ATOM 584 C C . TYR A 1 70 ? 5.219 4.756 -12.010 1.00 87.00 70 TYR A C 1
ATOM 586 O O . TYR A 1 70 ? 6.376 4.584 -12.382 1.00 87.00 70 TYR A O 1
ATOM 594 N N . SER A 1 71 ? 4.379 3.740 -11.816 1.00 86.81 71 SER A N 1
ATOM 595 C CA . SER A 1 71 ? 4.770 2.345 -12.020 1.00 86.81 71 SER A CA 1
ATOM 596 C C . SER A 1 71 ? 5.168 2.068 -13.470 1.00 86.81 71 SER A C 1
ATOM 598 O O . SER A 1 71 ? 6.140 1.351 -13.695 1.00 86.81 71 SER A O 1
ATOM 600 N N . VAL A 1 72 ? 4.467 2.678 -14.434 1.00 89.44 72 VAL A N 1
ATOM 601 C CA . VAL A 1 72 ? 4.787 2.574 -15.867 1.00 89.44 72 VAL A CA 1
ATOM 602 C C . VAL A 1 72 ? 6.146 3.199 -16.186 1.00 89.44 72 VAL A C 1
ATOM 604 O O . VAL A 1 72 ? 6.977 2.529 -16.788 1.00 89.44 72 VAL A O 1
ATOM 607 N N . ARG A 1 73 ? 6.419 4.431 -15.733 1.00 89.31 73 ARG A N 1
ATOM 608 C CA . ARG A 1 73 ? 7.726 5.084 -15.952 1.00 89.31 73 ARG A CA 1
ATOM 609 C C . ARG A 1 73 ? 8.880 4.273 -15.376 1.00 89.31 73 ARG A C 1
ATOM 611 O O . ARG A 1 73 ? 9.837 3.969 -16.078 1.00 89.31 73 ARG A O 1
ATOM 618 N N . LEU A 1 74 ? 8.736 3.808 -14.134 1.00 88.56 74 LEU A N 1
ATOM 619 C CA . LEU A 1 74 ? 9.749 2.956 -13.515 1.00 88.56 74 LEU A CA 1
ATOM 620 C C . LEU A 1 74 ? 9.966 1.639 -14.260 1.00 88.56 74 LEU A C 1
ATOM 622 O O . LEU A 1 74 ? 11.096 1.166 -14.337 1.00 88.56 74 LEU A O 1
ATOM 626 N N . ARG A 1 75 ? 8.907 1.031 -14.800 1.00 90.50 75 ARG A N 1
ATOM 627 C CA . ARG A 1 75 ? 9.050 -0.157 -15.642 1.00 90.50 75 ARG A CA 1
ATOM 628 C C . ARG A 1 75 ? 9.840 0.166 -16.908 1.00 90.50 75 ARG A C 1
ATOM 630 O O . ARG A 1 75 ? 10.740 -0.598 -17.243 1.00 90.50 75 ARG A O 1
ATOM 637 N N . ASN A 1 76 ? 9.546 1.286 -17.562 1.00 89.75 76 ASN A N 1
ATOM 638 C CA . ASN A 1 76 ? 10.246 1.707 -18.774 1.00 89.75 76 ASN A CA 1
ATOM 639 C C . ASN A 1 76 ? 11.741 1.932 -18.513 1.00 89.75 76 ASN A C 1
ATOM 641 O O . ASN A 1 76 ? 12.556 1.417 -19.270 1.00 89.75 76 ASN A O 1
ATOM 645 N N . LEU A 1 77 ? 12.107 2.594 -17.410 1.00 89.25 77 LEU A N 1
ATOM 646 C CA . LEU A 1 77 ? 13.511 2.786 -17.017 1.00 89.25 77 LEU A CA 1
ATOM 647 C C . LEU A 1 77 ? 14.253 1.468 -16.762 1.00 89.25 77 LEU A C 1
ATOM 649 O O . LEU A 1 77 ? 15.457 1.384 -16.984 1.00 89.25 77 LEU A O 1
ATOM 653 N N . ILE A 1 78 ? 13.557 0.441 -16.268 1.00 87.62 78 ILE A N 1
ATOM 654 C CA . ILE A 1 78 ? 14.149 -0.886 -16.050 1.00 87.62 78 ILE A CA 1
ATOM 655 C C . ILE A 1 78 ? 14.283 -1.654 -17.371 1.00 87.62 78 ILE A C 1
ATOM 657 O O . ILE A 1 78 ? 15.276 -2.345 -17.574 1.00 87.62 78 ILE A O 1
ATOM 661 N N . GLN A 1 79 ? 13.295 -1.552 -18.264 1.00 89.00 79 GLN A N 1
ATOM 662 C CA . GLN A 1 79 ? 13.312 -2.230 -19.565 1.00 89.00 79 GLN A CA 1
ATOM 663 C C . GLN A 1 79 ? 14.300 -1.594 -20.552 1.00 89.00 79 GLN A C 1
ATOM 665 O O . GLN A 1 79 ? 14.872 -2.299 -21.382 1.00 89.00 79 GLN A O 1
ATOM 670 N N . HIS A 1 80 ? 14.516 -0.283 -20.446 1.00 88.69 80 HIS A N 1
ATOM 671 C CA . HIS A 1 80 ? 15.393 0.500 -21.310 1.00 88.69 80 HIS A CA 1
ATOM 672 C C . HIS A 1 80 ? 16.405 1.275 -20.453 1.00 88.69 80 HIS A C 1
ATOM 674 O O . HIS A 1 80 ? 16.204 2.463 -20.194 1.00 88.69 80 HIS A O 1
ATOM 680 N N . PRO A 1 81 ? 17.468 0.607 -19.967 1.00 86.62 81 PRO A N 1
ATOM 681 C CA . PRO A 1 81 ? 18.453 1.242 -19.107 1.00 86.62 81 PRO A CA 1
ATOM 682 C C . PRO A 1 81 ? 19.249 2.310 -19.863 1.00 86.62 81 PRO A C 1
ATOM 684 O O . PRO A 1 81 ? 19.634 2.136 -21.021 1.00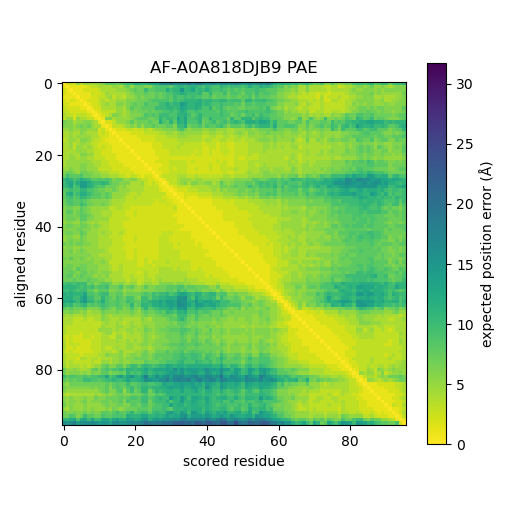 86.62 81 PRO A O 1
ATOM 687 N N . LEU A 1 82 ? 19.518 3.414 -19.174 1.00 86.06 82 LEU A N 1
ATOM 688 C CA . LEU A 1 82 ? 20.371 4.495 -19.639 1.00 86.06 82 LEU A CA 1
ATOM 689 C C . LEU A 1 82 ? 21.840 4.038 -19.706 1.00 86.06 82 LEU A C 1
ATOM 691 O O . LEU A 1 82 ? 22.264 3.177 -18.930 1.00 86.06 82 LEU A O 1
ATOM 695 N N . PRO A 1 83 ? 22.642 4.623 -20.613 1.00 86.88 83 PRO A N 1
ATOM 696 C CA . PRO A 1 83 ? 23.998 4.154 -20.900 1.00 86.88 83 PRO A CA 1
ATOM 697 C C . PRO A 1 83 ? 24.974 4.319 -19.725 1.00 86.88 83 PRO A C 1
ATOM 699 O O . PRO A 1 83 ? 25.957 3.588 -19.641 1.00 86.88 83 PRO A O 1
ATOM 702 N N . SER A 1 84 ? 24.715 5.256 -18.809 1.00 91.50 84 SER A N 1
ATOM 703 C CA . SER A 1 84 ? 25.522 5.465 -17.605 1.00 91.50 84 SER A CA 1
ATOM 704 C C . SER A 1 84 ? 24.731 5.144 -16.343 1.00 91.50 84 SER A C 1
ATOM 706 O O . SER A 1 84 ? 23.583 5.561 -16.191 1.00 91.50 84 SER A O 1
ATOM 708 N N . ILE A 1 85 ? 25.384 4.481 -15.384 1.00 89.50 85 ILE A N 1
ATOM 709 C CA . ILE A 1 85 ? 24.814 4.165 -14.066 1.00 89.50 85 ILE A CA 1
ATOM 710 C C . ILE A 1 85 ? 24.355 5.439 -13.345 1.00 89.50 85 ILE A C 1
ATOM 712 O O . ILE A 1 85 ? 23.300 5.437 -12.719 1.00 89.50 85 ILE A O 1
ATOM 716 N N . LEU A 1 86 ? 25.102 6.542 -13.464 1.00 90.00 86 LEU A N 1
ATOM 717 C CA . LEU A 1 86 ? 24.725 7.810 -12.835 1.00 90.00 86 LEU A CA 1
ATOM 718 C C . LEU A 1 86 ? 23.440 8.380 -13.438 1.00 90.00 86 LEU A C 1
ATOM 720 O O . LEU A 1 86 ? 22.560 8.803 -12.698 1.00 90.00 86 LEU A O 1
ATOM 724 N N . GLN A 1 87 ? 23.299 8.320 -14.763 1.00 87.25 87 GLN A N 1
ATOM 725 C CA . GLN A 1 87 ? 22.079 8.750 -15.449 1.00 87.25 87 GLN A CA 1
ATOM 726 C C . GLN A 1 87 ? 20.894 7.847 -15.096 1.00 87.25 87 GLN A C 1
ATOM 728 O O . GLN A 1 87 ? 19.785 8.333 -14.902 1.00 87.25 87 GLN A O 1
ATOM 733 N N . GLN A 1 88 ? 21.130 6.540 -14.952 1.00 86.88 88 GLN A N 1
ATOM 734 C CA . GLN A 1 88 ? 20.107 5.595 -14.515 1.00 86.88 88 GLN A CA 1
ATOM 735 C C . GLN A 1 88 ? 19.616 5.906 -13.096 1.00 86.88 88 GLN A C 1
ATOM 737 O O . GLN A 1 88 ? 18.411 5.919 -12.848 1.00 86.88 88 GLN A O 1
ATOM 742 N N . LEU A 1 89 ? 20.533 6.163 -12.161 1.00 87.94 89 LEU A N 1
ATOM 743 C CA . LEU A 1 89 ? 20.189 6.537 -10.789 1.00 87.94 89 LEU A CA 1
ATOM 744 C C . LEU A 1 89 ? 19.456 7.880 -10.740 1.00 87.94 89 LEU A C 1
ATOM 746 O O . LEU A 1 89 ? 18.478 8.008 -10.006 1.00 87.94 89 LEU A O 1
ATOM 750 N N . ASP A 1 90 ? 19.883 8.840 -11.557 1.00 88.50 90 ASP A N 1
ATOM 751 C CA . ASP A 1 90 ? 19.251 10.151 -11.656 1.00 88.50 90 ASP A CA 1
ATOM 752 C C . ASP A 1 90 ? 17.823 10.060 -12.219 1.00 88.50 90 ASP A C 1
ATOM 754 O O . ASP A 1 90 ? 16.888 10.629 -11.655 1.00 88.50 90 ASP A O 1
ATOM 758 N N . GLY A 1 91 ? 17.616 9.240 -13.255 1.00 85.25 91 GLY A N 1
ATOM 759 C CA . GLY A 1 91 ? 16.291 8.944 -13.805 1.00 85.25 91 GLY A CA 1
ATOM 760 C C . GLY A 1 91 ? 15.366 8.257 -12.799 1.00 85.25 91 GLY A C 1
ATOM 761 O O . GLY A 1 91 ? 14.187 8.600 -12.701 1.00 85.25 91 GLY A O 1
ATOM 762 N N . LEU A 1 92 ? 15.896 7.338 -11.985 1.00 85.38 92 LEU A N 1
ATOM 763 C CA . LEU A 1 92 ? 15.136 6.703 -10.905 1.00 85.38 92 LEU A CA 1
ATOM 764 C C . LEU A 1 92 ? 14.774 7.691 -9.785 1.00 85.38 92 LEU A C 1
ATOM 766 O O . LEU A 1 92 ? 13.660 7.622 -9.260 1.00 85.38 92 LEU A O 1
ATOM 770 N N . ALA A 1 93 ? 15.684 8.602 -9.429 1.00 84.19 93 ALA A N 1
ATOM 771 C CA . ALA A 1 93 ? 15.471 9.610 -8.392 1.00 84.19 93 ALA A CA 1
ATOM 772 C C . ALA A 1 93 ? 14.436 10.661 -8.817 1.00 84.19 93 ALA A C 1
ATOM 774 O O . ALA A 1 93 ? 13.518 10.979 -8.058 1.00 84.19 93 ALA A O 1
ATOM 775 N N . HIS A 1 94 ? 14.544 11.149 -10.052 1.00 83.25 94 HIS A N 1
ATOM 776 C CA . HIS A 1 94 ? 13.653 12.164 -10.610 1.00 83.25 94 HIS A CA 1
ATOM 777 C C . HIS A 1 94 ? 12.383 11.592 -11.230 1.00 83.25 94 HIS A C 1
ATOM 779 O O . HIS A 1 94 ? 11.486 12.359 -11.588 1.00 83.25 94 HIS A O 1
ATOM 785 N N . ASN A 1 95 ? 12.258 10.261 -11.292 1.00 69.88 95 ASN A N 1
ATOM 786 C CA . ASN A 1 95 ? 11.090 9.590 -11.847 1.00 69.88 95 ASN A CA 1
ATOM 787 C C . ASN A 1 95 ? 10.816 10.068 -13.287 1.00 69.88 95 ASN A C 1
ATOM 789 O O . ASN A 1 95 ? 9.699 10.482 -13.621 1.00 69.88 95 ASN A O 1
ATOM 793 N N . LEU A 1 96 ? 11.878 10.071 -14.097 1.00 61.78 96 LEU A N 1
ATOM 794 C CA . LEU A 1 96 ? 11.832 10.382 -15.526 1.00 61.78 96 LEU A CA 1
ATOM 795 C C . LEU A 1 96 ? 11.202 9.223 -16.310 1.00 61.78 96 LEU A C 1
ATOM 797 O O . LEU A 1 96 ? 11.490 8.049 -15.990 1.00 61.78 96 LEU A O 1
#

Organism: NCBI:txid392032

Secondary structure (DSSP, 8-state):
-HHHHHTTPPPHHHHHHHHHHHHHHHH-SSS--HHHHHHHHHHHHHHHHHHHHHHHTTPPP---HHHHHHHHHHHHHHHS--SSHHHHHHHHHHT-

Sequence (96 aa):
MHQRTTDLLMRTNNSAEAWHRRLSSVTQCQHPTLWLFIKNLKTEEHYIYCQLIKLNAGEKIQSNKKYLNYSVRLRNLIQHPLPSILQQLDGLAHNL

Radius of gyration: 18.14 Å; Cα contacts (8 Å, |Δi|>4): 47; chains: 1; bounding box: 46×21×46 Å

Mean predicted aligned error: 6.04 Å

Foldseek 3Di:
DLVCLLVLHDDPVNVVVVVVVVLCVQLVDPDDDPVSSVVSVVVVVVVVVVVVVCVVVVDDDDDDPVVSLLSVLVNVCSVDPDPDPVVSVVCNVVSD